Protein AF-A0A3B8W8I1-F1 (afdb_monomer)

Foldseek 3Di:
DDPPPPDDAKDWPAKDWDDAEEQPFPPDFWIKIKTFIPPQAWFKKQWKKWKQQPVVRDIFDIDDSDIFTAHSRRITIGGDGCVSVVRDFDQQAIWIWIAWMAGPVNRHTDDDGDTHDGIGYHYDPDDDCDADPDPDNDPDDHRDHDDD

pLDDT: mean 83.05, std 17.48, range [35.88, 98.0]

Sequence (148 aa):
TVTVTATPPPTVDAFTATAAVCDDGGGTNPPDAVLDLAPNSVQPYSVSYRLLRISTGVTGAIIGPATFNSDASGVITIAPTYAQMGNAPDTQGYQVIITSIVNTATGCSGSVPIDGPILIVNPRPAVPTGAVGAIACSSALSGATVSV

Structure (mmCIF, N/CA/C/O backbone):
data_AF-A0A3B8W8I1-F1
#
_entry.id   AF-A0A3B8W8I1-F1
#
loop_
_atom_site.group_PDB
_atom_site.id
_atom_site.type_symbol
_atom_site.label_atom_id
_atom_site.label_alt_id
_atom_site.label_comp_id
_atom_site.label_asym_id
_atom_site.label_entity_id
_atom_site.label_seq_id
_atom_site.pdbx_PDB_ins_code
_atom_site.Cartn_x
_atom_site.Cartn_y
_atom_site.Cartn_z
_atom_site.occupancy
_atom_site.B_iso_or_equiv
_atom_site.auth_seq_id
_atom_site.auth_comp_id
_atom_site.auth_asym_id
_atom_site.auth_atom_id
_atom_site.pdbx_PDB_model_num
ATOM 1 N N . THR A 1 1 ? -23.751 3.172 37.820 1.00 46.59 1 THR A N 1
ATOM 2 C CA . THR A 1 1 ? -22.540 2.601 37.194 1.00 46.59 1 THR A CA 1
ATOM 3 C C . THR A 1 1 ? -22.627 2.853 35.706 1.00 46.59 1 THR A C 1
ATOM 5 O O . THR A 1 1 ? -23.593 2.422 35.096 1.00 46.59 1 THR A O 1
ATOM 8 N N . VAL A 1 2 ? -21.702 3.630 35.136 1.00 42.91 2 VAL A N 1
ATOM 9 C CA . VAL A 1 2 ? -21.601 3.799 33.678 1.00 42.91 2 VAL A CA 1
ATOM 10 C C . VAL A 1 2 ? -20.742 2.650 33.172 1.00 42.91 2 VAL A C 1
ATOM 12 O O . VAL A 1 2 ? -19.565 2.567 33.515 1.00 42.91 2 VAL A O 1
ATOM 15 N N . THR A 1 3 ? -21.339 1.730 32.423 1.00 44.75 3 THR A N 1
ATOM 16 C CA . THR A 1 3 ? -20.604 0.633 31.795 1.00 44.75 3 THR A CA 1
ATOM 17 C C . THR A 1 3 ? -19.855 1.202 30.594 1.00 44.75 3 THR A C 1
ATOM 19 O O . THR A 1 3 ? -20.416 1.340 29.510 1.00 44.75 3 THR A O 1
ATOM 22 N N . VAL A 1 4 ? -18.595 1.594 30.793 1.00 51.47 4 VAL A N 1
ATOM 23 C CA . VAL A 1 4 ? -17.692 1.926 29.686 1.00 51.47 4 VAL A CA 1
ATOM 24 C C . VAL A 1 4 ? -17.285 0.604 29.053 1.00 51.47 4 VAL A C 1
ATOM 26 O O . VAL A 1 4 ? -16.397 -0.090 29.541 1.00 51.47 4 VAL A O 1
ATOM 29 N N . THR A 1 5 ? -17.993 0.216 27.999 1.00 53.09 5 THR A N 1
ATOM 30 C CA . THR A 1 5 ? -17.589 -0.935 27.194 1.00 53.09 5 THR A CA 1
ATOM 31 C C . THR A 1 5 ? -16.477 -0.444 26.280 1.00 53.09 5 THR A C 1
ATOM 33 O O . THR A 1 5 ? -16.740 0.296 25.333 1.00 53.09 5 THR A O 1
ATOM 36 N N . ALA A 1 6 ? -15.225 -0.769 26.606 1.00 53.88 6 ALA A N 1
ATOM 37 C CA . ALA A 1 6 ? -14.103 -0.461 25.731 1.00 53.88 6 ALA A CA 1
ATOM 38 C C . ALA A 1 6 ? -14.336 -1.177 24.395 1.00 53.88 6 ALA A C 1
ATOM 40 O O . ALA A 1 6 ? -14.449 -2.403 24.366 1.00 53.88 6 ALA A O 1
ATOM 41 N N . THR A 1 7 ? -14.458 -0.418 23.305 1.00 60.28 7 THR A N 1
ATOM 42 C CA . THR A 1 7 ? -14.482 -1.030 21.974 1.00 60.28 7 THR A CA 1
ATOM 43 C C . THR A 1 7 ? -13.062 -1.518 21.690 1.00 60.28 7 THR A C 1
ATOM 45 O O . THR A 1 7 ? -12.135 -0.711 21.806 1.00 60.28 7 THR A O 1
ATOM 48 N N . PRO A 1 8 ? -12.853 -2.815 21.404 1.00 61.16 8 PRO A N 1
ATOM 49 C CA . PRO A 1 8 ? -11.521 -3.312 21.106 1.00 61.16 8 PRO A CA 1
ATOM 50 C C . PRO A 1 8 ? -10.935 -2.572 19.891 1.00 61.16 8 PRO A C 1
ATOM 52 O O . PRO A 1 8 ? -11.688 -2.168 18.999 1.00 61.16 8 PRO A O 1
ATOM 55 N N . PRO A 1 9 ? -9.609 -2.350 19.863 1.00 66.19 9 PRO A N 1
ATOM 56 C CA . PRO A 1 9 ? -8.954 -1.752 18.709 1.00 66.19 9 PRO A CA 1
ATOM 57 C C . PRO A 1 9 ? -9.160 -2.637 17.470 1.00 66.19 9 PRO A C 1
ATOM 59 O O . PRO A 1 9 ? -9.322 -3.851 17.621 1.00 66.19 9 PRO A O 1
ATOM 62 N N . PRO A 1 10 ? -9.142 -2.058 16.256 1.00 72.38 10 PRO A N 1
ATOM 63 C CA . PRO A 1 10 ? -9.241 -2.849 15.037 1.00 72.38 10 PRO A CA 1
ATOM 64 C C . PRO A 1 10 ? -8.088 -3.858 14.973 1.00 72.38 10 PRO A C 1
ATOM 66 O O . PRO A 1 10 ? -6.933 -3.500 15.230 1.00 72.38 10 PRO A O 1
ATOM 69 N N . THR A 1 11 ? -8.399 -5.106 14.634 1.00 80.75 11 THR A N 1
ATOM 70 C CA . THR A 1 11 ? -7.400 -6.150 14.369 1.00 80.75 11 THR A CA 1
ATOM 71 C C . THR A 1 11 ? -7.322 -6.416 12.877 1.00 80.75 11 THR A C 1
ATOM 73 O O . THR A 1 11 ? -8.322 -6.301 12.177 1.00 80.75 11 THR A O 1
ATOM 76 N N . VAL A 1 12 ? -6.125 -6.735 12.387 1.00 87.50 12 VAL A N 1
ATOM 77 C CA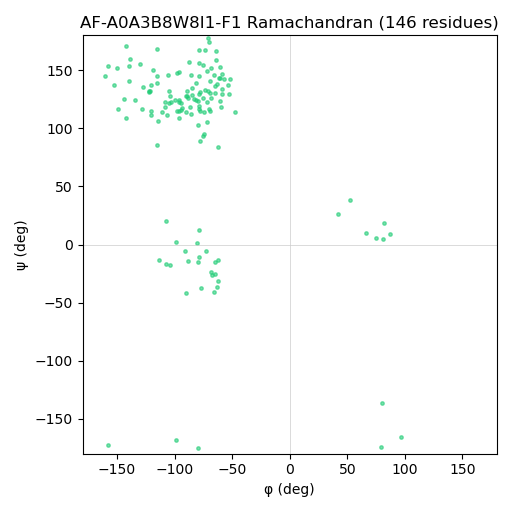 . VAL A 1 12 ? -5.906 -7.066 10.976 1.00 87.50 12 VAL A CA 1
ATOM 78 C C . VAL A 1 12 ? -6.165 -8.549 10.779 1.00 87.50 12 VAL A C 1
ATOM 80 O O . VAL A 1 12 ? -5.441 -9.369 11.345 1.00 87.50 12 VAL A O 1
ATOM 83 N N . ASP A 1 13 ? -7.153 -8.872 9.956 1.00 88.31 13 ASP A N 1
ATOM 84 C CA . ASP A 1 13 ? -7.481 -10.254 9.610 1.00 88.31 13 ASP A CA 1
ATOM 85 C C . ASP A 1 13 ? -6.693 -10.694 8.369 1.00 88.31 13 ASP A C 1
ATOM 87 O O . ASP A 1 13 ? -6.125 -11.789 8.333 1.00 88.31 13 ASP A O 1
ATOM 91 N N . ALA A 1 14 ? -6.579 -9.812 7.371 1.00 90.62 14 ALA A N 1
ATOM 92 C CA . ALA A 1 14 ? -5.773 -10.030 6.175 1.00 90.62 14 ALA A CA 1
ATOM 93 C C . ALA A 1 14 ? -5.225 -8.713 5.610 1.00 90.62 14 ALA A C 1
ATOM 95 O O . ALA A 1 14 ? -5.830 -7.654 5.742 1.00 90.62 14 ALA A O 1
ATOM 96 N N . PHE A 1 15 ? -4.080 -8.779 4.926 1.00 94.06 15 PHE A N 1
ATOM 97 C CA . PHE A 1 15 ? -3.540 -7.644 4.179 1.00 94.06 15 PHE A CA 1
ATOM 98 C C . PHE A 1 15 ? -2.903 -8.142 2.879 1.00 94.06 15 PHE A C 1
ATOM 100 O O . PHE A 1 15 ? -1.878 -8.822 2.896 1.00 94.06 15 PHE A O 1
ATOM 107 N N . THR A 1 16 ? -3.543 -7.862 1.745 1.00 96.25 16 THR A N 1
ATOM 108 C CA . THR A 1 16 ? -3.216 -8.472 0.444 1.00 96.25 16 THR A CA 1
ATOM 109 C C . THR A 1 16 ? -3.045 -7.425 -0.651 1.00 96.25 16 THR A C 1
ATOM 111 O O . THR A 1 16 ? -3.564 -6.320 -0.540 1.00 96.25 16 THR A O 1
ATOM 114 N N . ALA A 1 17 ? -2.284 -7.742 -1.700 1.00 93.69 17 ALA A N 1
ATOM 115 C CA . ALA A 1 17 ? -2.150 -6.880 -2.873 1.00 93.69 17 ALA A CA 1
ATOM 116 C C . ALA A 1 17 ? -3.112 -7.320 -3.976 1.00 93.69 17 ALA A C 1
ATOM 118 O O . ALA A 1 17 ? -3.369 -8.512 -4.160 1.00 93.69 17 ALA A O 1
ATOM 119 N N . THR A 1 18 ? -3.573 -6.354 -4.761 1.00 94.75 18 THR A N 1
ATOM 120 C CA . THR A 1 18 ? -4.144 -6.626 -6.084 1.00 94.75 18 THR A CA 1
ATOM 121 C C . THR A 1 18 ? -3.054 -7.073 -7.071 1.00 94.75 18 THR A C 1
ATOM 123 O O . THR A 1 18 ? -1.864 -7.122 -6.748 1.00 94.75 18 THR A O 1
ATOM 126 N N . ALA A 1 19 ? -3.460 -7.469 -8.279 1.00 89.81 19 ALA A N 1
ATOM 127 C CA . ALA A 1 19 ? -2.544 -8.012 -9.276 1.00 89.81 19 ALA A CA 1
ATOM 128 C C . ALA A 1 19 ? -1.452 -7.006 -9.679 1.00 89.81 19 ALA A C 1
ATOM 130 O O . ALA A 1 19 ? -1.706 -5.811 -9.818 1.00 89.81 19 ALA A O 1
ATOM 131 N N . ALA A 1 20 ? -0.243 -7.517 -9.920 1.00 90.06 20 ALA A N 1
ATOM 132 C CA . ALA A 1 20 ? 0.855 -6.720 -10.453 1.00 90.06 20 ALA A CA 1
ATOM 133 C C . ALA A 1 20 ? 0.473 -6.078 -11.795 1.00 90.06 20 ALA A C 1
ATOM 135 O O . ALA A 1 20 ? -0.173 -6.710 -12.635 1.00 90.06 20 ALA A O 1
ATOM 136 N N . VAL A 1 21 ? 0.928 -4.847 -12.012 1.00 90.50 21 VAL A N 1
ATOM 137 C CA . VAL A 1 21 ? 0.641 -4.071 -13.227 1.00 90.50 21 VAL A CA 1
ATOM 138 C C . VAL A 1 21 ? 1.914 -3.800 -14.019 1.00 90.50 21 VAL A C 1
ATOM 140 O O . VAL A 1 21 ? 3.029 -4.027 -13.544 1.00 90.50 21 VAL A O 1
ATOM 143 N N . CYS A 1 22 ? 1.740 -3.319 -15.243 1.00 88.75 22 CYS A N 1
ATOM 144 C CA . CYS A 1 22 ? 2.821 -2.867 -16.103 1.00 88.75 22 CYS A CA 1
ATOM 145 C C . CYS A 1 22 ? 2.966 -1.349 -16.025 1.00 88.75 22 CYS A C 1
ATOM 147 O O . CYS A 1 22 ? 1.978 -0.638 -15.865 1.00 88.75 22 CYS A O 1
ATOM 149 N N . ASP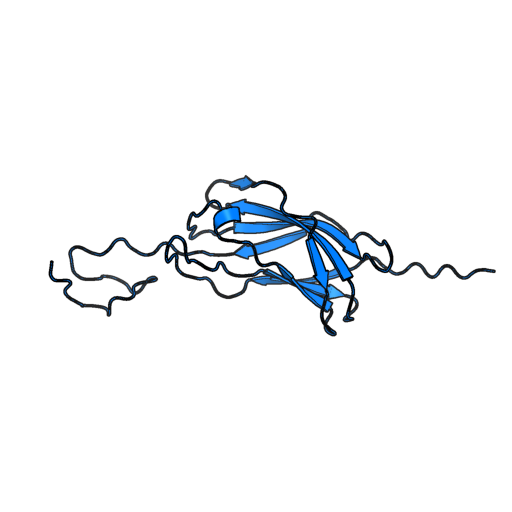 A 1 23 ? 4.193 -0.860 -16.170 1.00 88.88 23 ASP A N 1
ATOM 150 C CA . ASP A 1 23 ? 4.454 0.567 -16.294 1.00 88.88 23 ASP A CA 1
ATOM 151 C C . ASP A 1 23 ? 4.126 1.073 -17.707 1.00 88.88 23 ASP A C 1
ATOM 153 O O . ASP A 1 23 ? 4.789 0.709 -18.682 1.00 88.88 23 ASP A O 1
ATOM 157 N N . ASP A 1 24 ? 3.121 1.938 -17.799 1.00 83.81 24 ASP A N 1
ATOM 158 C CA . ASP A 1 24 ? 2.720 2.689 -18.989 1.00 83.81 24 ASP A CA 1
ATOM 159 C C . ASP A 1 24 ? 3.097 4.189 -18.870 1.00 83.81 24 ASP A C 1
ATOM 161 O O . ASP A 1 24 ? 2.559 5.052 -19.569 1.00 83.81 24 ASP A O 1
ATOM 165 N N . GLY A 1 25 ? 4.046 4.528 -17.990 1.00 80.88 25 GLY A N 1
ATOM 166 C CA . GLY A 1 25 ? 4.549 5.882 -17.777 1.00 80.88 25 GLY A CA 1
ATOM 167 C C . GLY A 1 25 ? 3.629 6.734 -16.900 1.00 80.88 25 GLY A C 1
ATOM 168 O O . GLY A 1 25 ? 3.127 6.294 -15.871 1.00 80.88 25 GLY A O 1
ATOM 169 N N . GLY A 1 26 ? 3.399 7.994 -17.284 1.00 76.44 26 GLY A N 1
ATOM 170 C CA . GLY A 1 26 ? 2.620 8.941 -16.469 1.00 76.44 26 GLY A CA 1
ATOM 171 C C . GLY A 1 26 ? 1.153 8.549 -16.232 1.00 76.44 26 GLY A C 1
ATOM 172 O O . GLY A 1 26 ? 0.506 9.146 -15.376 1.00 76.44 26 GLY A O 1
ATOM 173 N N . GLY A 1 27 ? 0.631 7.569 -16.979 1.00 83.00 27 GLY A N 1
ATOM 174 C CA . GLY A 1 27 ? -0.723 7.028 -16.826 1.00 83.00 27 GLY A CA 1
ATOM 175 C C . GLY A 1 27 ? -0.811 5.727 -16.021 1.00 83.00 27 GLY A C 1
ATOM 176 O O . GLY A 1 27 ? -1.908 5.187 -15.900 1.00 83.00 27 GLY A O 1
ATOM 177 N N . THR A 1 28 ? 0.303 5.206 -15.495 1.00 87.44 28 THR A N 1
ATOM 178 C CA . THR A 1 28 ? 0.320 3.955 -14.724 1.00 87.44 28 THR A CA 1
ATOM 179 C C . THR A 1 28 ? -0.566 4.073 -13.486 1.00 87.44 28 THR A C 1
ATOM 181 O O . THR A 1 28 ? -0.345 4.941 -12.640 1.00 87.44 28 THR A O 1
ATOM 184 N N . ASN A 1 29 ? -1.544 3.171 -13.362 1.00 92.56 29 ASN A N 1
ATOM 185 C CA . ASN A 1 29 ? -2.300 2.972 -12.129 1.00 92.56 29 ASN A CA 1
ATOM 186 C C . ASN A 1 29 ? -1.681 1.800 -11.350 1.00 92.56 29 ASN A C 1
ATOM 188 O O . ASN A 1 29 ? -1.785 0.668 -11.830 1.00 92.56 29 ASN A O 1
ATOM 192 N N . PRO A 1 30 ? -0.998 2.036 -10.213 1.00 93.12 30 PRO A N 1
ATOM 193 C CA . PRO A 1 30 ? -0.364 0.963 -9.454 1.00 93.12 30 PRO A CA 1
ATOM 194 C C . PRO A 1 30 ? -1.372 -0.041 -8.879 1.00 93.12 30 PRO A C 1
ATOM 196 O O . PRO A 1 30 ? -2.566 0.249 -8.825 1.00 93.12 30 PRO A O 1
ATOM 199 N N . PRO A 1 31 ? -0.902 -1.209 -8.405 1.00 95.12 31 PRO A N 1
ATOM 200 C CA . PRO A 1 31 ? -1.736 -2.119 -7.640 1.00 95.12 31 PRO A CA 1
ATOM 201 C C . PRO A 1 31 ? -2.136 -1.481 -6.308 1.00 95.12 31 PRO A C 1
ATOM 203 O O . PRO A 1 31 ? -1.333 -0.806 -5.664 1.00 95.12 31 PRO A O 1
ATOM 206 N N . ASP A 1 32 ? -3.342 -1.788 -5.858 1.00 96.81 32 ASP A N 1
ATOM 207 C CA . ASP A 1 32 ? -3.847 -1.421 -4.541 1.00 96.81 32 ASP A CA 1
ATOM 208 C C . ASP A 1 32 ? -3.491 -2.469 -3.481 1.00 96.81 32 ASP A C 1
ATOM 210 O O . ASP A 1 32 ? -3.298 -3.654 -3.785 1.00 96.81 32 ASP A O 1
ATOM 214 N N . ALA A 1 33 ? -3.471 -2.036 -2.223 1.00 96.31 33 ALA A N 1
ATOM 215 C CA . ALA A 1 33 ? -3.401 -2.893 -1.051 1.00 96.31 33 ALA A CA 1
ATOM 216 C C . ALA A 1 33 ? -4.778 -2.971 -0.375 1.00 96.31 33 ALA A C 1
ATOM 218 O O . ALA A 1 33 ? -5.393 -1.955 -0.056 1.00 96.31 33 ALA A O 1
ATOM 219 N N . VAL A 1 34 ? -5.252 -4.186 -0.135 1.00 96.44 34 VAL A N 1
ATOM 220 C CA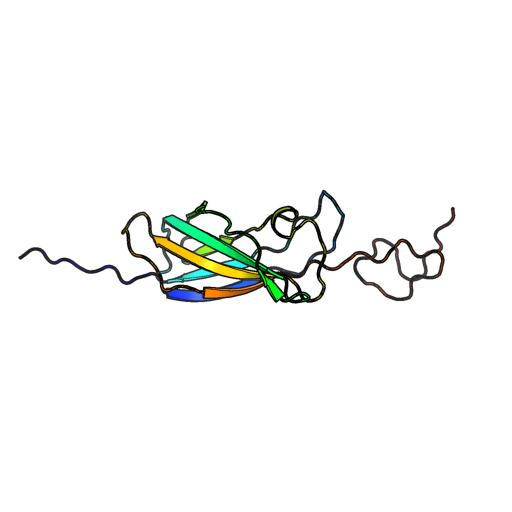 . VAL A 1 34 ? -6.552 -4.496 0.458 1.00 96.44 34 VAL A CA 1
ATOM 221 C C . VAL A 1 34 ? -6.326 -4.969 1.887 1.00 96.44 34 VAL A C 1
ATOM 223 O O . VAL A 1 34 ? -5.745 -6.035 2.105 1.00 96.44 34 VAL A O 1
ATOM 226 N N . LEU A 1 35 ? -6.751 -4.156 2.849 1.00 94.44 35 LEU A N 1
ATOM 227 C CA . LEU A 1 35 ? -6.638 -4.431 4.277 1.00 94.44 35 LEU A CA 1
ATOM 228 C C . LEU A 1 35 ? -8.010 -4.829 4.818 1.00 94.44 35 LEU A C 1
ATOM 230 O O . LEU A 1 35 ? -8.956 -4.053 4.727 1.00 94.44 35 LEU A O 1
ATOM 234 N N . ASP A 1 36 ? -8.088 -6.018 5.395 1.00 92.94 36 ASP A N 1
ATOM 235 C CA . ASP A 1 36 ? -9.270 -6.555 6.054 1.00 92.94 36 ASP A CA 1
ATOM 236 C C . ASP A 1 36 ? -9.138 -6.378 7.571 1.00 92.94 36 ASP A C 1
ATOM 238 O O . ASP A 1 36 ? -8.127 -6.771 8.171 1.00 92.94 36 ASP A O 1
ATOM 242 N N . LEU A 1 37 ? -10.131 -5.727 8.174 1.00 88.69 37 LEU A N 1
ATOM 243 C CA . LEU A 1 37 ? -10.145 -5.347 9.579 1.00 88.69 37 LEU A CA 1
ATOM 244 C C . LEU A 1 37 ? -11.358 -5.937 10.289 1.00 88.69 37 LEU A C 1
ATOM 246 O O . LEU A 1 37 ? -12.499 -5.695 9.900 1.00 88.69 37 LEU A O 1
ATOM 250 N N . ALA A 1 38 ? -11.126 -6.558 11.439 1.00 83.25 38 ALA A N 1
ATOM 251 C CA . ALA A 1 38 ? -12.201 -6.860 12.368 1.00 83.25 38 ALA A CA 1
ATOM 252 C C . ALA A 1 38 ? -12.491 -5.658 13.298 1.00 83.25 38 ALA A C 1
ATOM 254 O O . ALA A 1 38 ? -11.570 -4.936 13.707 1.00 83.25 38 ALA A O 1
ATOM 255 N N . PRO A 1 39 ? -13.763 -5.446 13.696 1.00 78.62 39 PRO A N 1
ATOM 256 C CA . PRO A 1 39 ? -14.938 -6.237 13.318 1.00 78.62 39 PRO A CA 1
ATOM 257 C C . PRO A 1 39 ? -15.463 -5.904 11.910 1.00 78.62 39 PRO A C 1
ATOM 259 O O . PRO A 1 39 ? -15.514 -4.730 11.543 1.00 78.62 39 PRO A O 1
ATOM 262 N N . ASN A 1 40 ? -15.967 -6.925 11.203 1.00 84.19 40 ASN A N 1
ATOM 263 C CA . ASN A 1 40 ? -16.580 -6.841 9.869 1.00 84.19 40 ASN A CA 1
ATOM 264 C C . ASN A 1 40 ? -17.832 -5.953 9.896 1.00 84.19 40 ASN A C 1
ATOM 266 O O . ASN A 1 40 ? -18.959 -6.405 10.110 1.00 84.19 40 ASN A O 1
ATOM 270 N N . SER A 1 41 ? -17.609 -4.651 9.787 1.00 85.31 41 SER A N 1
ATOM 271 C CA . SER A 1 41 ? -18.620 -3.612 9.881 1.00 85.31 41 SER A CA 1
ATOM 272 C C . SER A 1 41 ? -18.115 -2.353 9.192 1.00 85.31 41 SER A C 1
ATOM 274 O O . SER A 1 41 ? -16.910 -2.102 9.129 1.00 85.31 41 SER A O 1
ATOM 276 N N . VAL A 1 42 ? -19.052 -1.535 8.716 1.00 90.38 42 VAL A N 1
ATOM 277 C CA . VAL A 1 42 ? -18.730 -0.233 8.129 1.00 90.38 42 VAL A CA 1
ATOM 278 C C . VAL A 1 42 ? -18.251 0.699 9.236 1.00 90.38 42 VAL A C 1
ATOM 280 O O . VAL A 1 42 ? -19.008 1.030 10.150 1.00 90.38 42 VAL A O 1
ATOM 283 N N . GLN A 1 43 ? -16.997 1.122 9.148 1.00 90.06 43 GLN A N 1
ATOM 284 C CA . GLN A 1 43 ? -16.327 1.973 10.120 1.00 90.06 43 GLN A CA 1
ATOM 285 C C . GLN A 1 43 ? -15.455 3.004 9.395 1.00 90.06 43 GLN A C 1
ATOM 287 O O . GLN A 1 43 ? -14.802 2.677 8.401 1.00 90.06 43 GLN A O 1
ATOM 292 N N . PRO A 1 44 ? -15.407 4.254 9.879 1.00 92.94 44 PRO A N 1
ATOM 293 C CA . PRO A 1 44 ? -14.492 5.246 9.345 1.00 92.94 44 PRO A CA 1
ATOM 294 C C . PRO A 1 44 ? -13.117 5.123 10.019 1.00 92.94 44 PRO A C 1
ATOM 296 O O . PRO A 1 44 ? -12.997 5.146 11.246 1.00 92.94 44 PRO A O 1
ATOM 299 N N . TYR A 1 45 ? -12.061 5.040 9.215 1.00 92.94 45 TYR A N 1
ATOM 300 C CA . TYR A 1 45 ? -10.672 4.977 9.655 1.00 92.94 45 TYR A CA 1
ATOM 301 C C . TYR A 1 45 ? -9.858 6.142 9.098 1.00 92.94 45 TYR A C 1
ATOM 303 O O . TYR A 1 45 ? -9.945 6.486 7.923 1.00 92.94 45 TYR A O 1
ATOM 311 N N . SER A 1 46 ? -9.016 6.725 9.943 1.00 95.25 46 SER A N 1
ATOM 312 C CA . SER A 1 46 ? -7.943 7.629 9.540 1.00 95.25 46 SER A CA 1
ATOM 313 C C . SER A 1 46 ? -6.647 6.832 9.483 1.00 95.25 46 SER A C 1
ATOM 315 O O . SER A 1 46 ? -6.206 6.313 10.511 1.00 95.25 46 SER A O 1
ATOM 317 N N . VAL A 1 47 ? -6.067 6.694 8.290 1.00 95.44 47 VAL A N 1
ATOM 318 C CA . VAL A 1 47 ? -4.886 5.854 8.051 1.00 95.44 47 VAL A CA 1
ATOM 319 C C . VAL A 1 47 ? -3.748 6.697 7.491 1.00 95.44 47 VAL A C 1
ATOM 321 O O . VAL A 1 47 ? -3.930 7.443 6.526 1.00 95.44 47 VAL A O 1
ATOM 324 N N . SER A 1 48 ? -2.563 6.530 8.073 1.00 97.31 48 SER A N 1
ATOM 325 C CA . SER A 1 48 ? -1.298 6.991 7.504 1.00 97.31 48 SER A CA 1
ATOM 326 C C . SER A 1 48 ? -0.417 5.791 7.191 1.00 97.31 48 SER A C 1
ATOM 328 O O . SER A 1 48 ? -0.330 4.849 7.981 1.00 97.31 48 SER A O 1
ATOM 330 N N . TYR A 1 49 ? 0.265 5.829 6.054 1.00 97.31 49 TYR A N 1
ATOM 331 C CA . TYR A 1 49 ? 1.154 4.757 5.619 1.00 97.31 49 TYR A CA 1
ATOM 332 C C . TYR A 1 49 ? 2.396 5.322 4.934 1.00 97.31 49 TYR A C 1
ATOM 334 O O . TYR A 1 49 ? 2.496 6.516 4.674 1.00 97.31 49 TYR A O 1
ATOM 342 N N . ARG A 1 50 ? 3.373 4.470 4.657 1.00 97.44 50 ARG A N 1
ATOM 343 C CA . ARG A 1 50 ? 4.561 4.789 3.859 1.00 97.44 50 ARG A CA 1
ATOM 344 C C . ARG A 1 50 ? 4.871 3.622 2.935 1.00 97.44 50 ARG A C 1
ATOM 346 O O . ARG A 1 50 ? 4.441 2.500 3.195 1.00 97.44 50 ARG A O 1
ATOM 353 N N . LEU A 1 51 ? 5.627 3.892 1.879 1.00 97.94 51 LEU A N 1
ATOM 354 C CA . LEU A 1 51 ? 6.046 2.878 0.916 1.00 97.94 51 LEU A CA 1
ATOM 355 C C . LEU A 1 51 ? 7.536 2.595 1.088 1.00 97.94 51 LEU A C 1
ATOM 357 O O . LEU A 1 51 ? 8.351 3.511 0.994 1.00 97.94 51 LEU A O 1
ATOM 361 N N . LEU A 1 52 ? 7.894 1.341 1.342 1.00 97.62 52 LEU A N 1
ATOM 362 C CA . LEU A 1 52 ? 9.278 0.877 1.306 1.00 97.62 52 LEU A CA 1
ATOM 363 C C . LEU A 1 52 ? 9.553 0.293 -0.076 1.00 97.62 52 LEU A C 1
ATOM 365 O O . LEU A 1 52 ? 8.959 -0.716 -0.451 1.00 97.62 52 LEU A O 1
ATOM 369 N N . ARG A 1 53 ? 10.465 0.905 -0.831 1.00 97.31 53 ARG A N 1
ATOM 370 C CA . ARG A 1 53 ? 10.929 0.326 -2.091 1.00 97.31 53 ARG A CA 1
ATOM 371 C C . ARG A 1 53 ? 11.869 -0.836 -1.786 1.00 97.31 53 ARG A C 1
ATOM 373 O O . ARG A 1 53 ? 12.950 -0.614 -1.237 1.00 97.31 53 ARG A O 1
ATOM 380 N N . ILE A 1 54 ? 11.473 -2.060 -2.134 1.00 96.81 54 ILE A N 1
ATOM 381 C CA . ILE A 1 54 ? 12.202 -3.268 -1.727 1.00 96.81 54 ILE A CA 1
ATOM 382 C C . ILE A 1 54 ? 13.593 -3.316 -2.360 1.00 96.81 54 ILE A C 1
ATOM 384 O O . ILE A 1 54 ? 14.565 -3.605 -1.663 1.00 96.81 54 ILE A O 1
ATOM 388 N N . SER A 1 55 ? 13.724 -2.934 -3.634 1.00 95.31 55 SER A N 1
ATOM 389 C CA . SER A 1 55 ? 15.001 -3.039 -4.347 1.00 95.31 55 SER A CA 1
ATOM 390 C C . SER A 1 55 ? 16.106 -2.141 -3.786 1.00 95.31 55 SER A C 1
ATOM 392 O O . SER A 1 55 ? 17.287 -2.421 -3.987 1.00 95.31 55 SER A O 1
ATOM 394 N N . THR A 1 56 ? 15.747 -1.037 -3.124 1.00 94.88 56 THR A N 1
ATOM 395 C CA . THR A 1 56 ? 16.705 -0.058 -2.583 1.00 94.88 56 THR A CA 1
ATOM 396 C C . THR A 1 56 ? 16.713 0.005 -1.059 1.00 94.88 56 THR A C 1
ATOM 398 O O . THR A 1 56 ? 17.603 0.632 -0.489 1.00 94.88 56 THR A O 1
ATOM 401 N N . GLY A 1 57 ? 15.717 -0.581 -0.389 1.00 94.19 57 GLY A N 1
ATOM 402 C CA . GLY A 1 57 ? 15.503 -0.429 1.051 1.00 94.19 57 GLY A CA 1
ATOM 403 C C . GLY A 1 57 ? 15.118 0.995 1.475 1.00 94.19 57 GLY A C 1
ATOM 404 O O . GLY A 1 57 ? 15.108 1.305 2.667 1.00 94.19 57 GLY A O 1
ATOM 405 N N . VAL A 1 58 ? 14.814 1.887 0.526 1.00 94.62 58 VAL A N 1
ATOM 406 C CA . VAL A 1 58 ? 14.483 3.286 0.822 1.00 94.62 58 VAL A CA 1
ATOM 407 C C . VAL A 1 58 ? 13.015 3.393 1.202 1.00 94.62 58 VAL A C 1
ATOM 409 O O . VAL A 1 58 ? 12.124 3.000 0.448 1.00 94.62 58 VAL A O 1
ATOM 412 N N . THR A 1 59 ? 12.764 3.971 2.372 1.00 94.56 59 THR A N 1
ATOM 413 C CA . THR A 1 59 ? 11.413 4.286 2.834 1.00 94.56 59 THR A CA 1
ATOM 414 C C . THR A 1 59 ? 11.007 5.676 2.353 1.00 94.56 59 THR A C 1
ATOM 416 O O . THR A 1 59 ? 11.716 6.651 2.600 1.00 94.56 59 THR A O 1
ATOM 419 N N . GLY A 1 60 ? 9.865 5.768 1.675 1.00 93.69 60 GLY A N 1
ATOM 420 C CA . GLY A 1 60 ? 9.275 7.024 1.227 1.00 93.69 60 GLY A CA 1
ATOM 421 C C . GLY A 1 60 ? 8.696 7.871 2.366 1.00 93.69 60 GLY A C 1
ATOM 422 O O . GLY A 1 60 ? 8.688 7.482 3.537 1.00 93.69 60 GLY A O 1
ATOM 423 N N . ALA A 1 61 ? 8.187 9.049 2.004 1.00 95.44 61 ALA A N 1
ATOM 424 C CA . ALA A 1 61 ? 7.484 9.926 2.935 1.00 95.44 61 ALA A CA 1
ATOM 425 C C . ALA A 1 61 ? 6.192 9.277 3.463 1.00 95.44 61 ALA A C 1
ATOM 427 O O . ALA A 1 61 ? 5.627 8.373 2.844 1.00 95.44 61 ALA A O 1
ATOM 428 N N . ILE A 1 62 ? 5.712 9.768 4.607 1.00 96.50 62 ILE A N 1
ATOM 429 C CA . ILE A 1 62 ? 4.399 9.385 5.129 1.00 96.50 62 ILE A CA 1
ATOM 430 C C . ILE A 1 62 ? 3.317 9.974 4.217 1.00 96.50 62 ILE A C 1
ATOM 432 O O . ILE A 1 62 ? 3.333 11.162 3.901 1.00 96.50 62 ILE A O 1
ATOM 436 N N . ILE A 1 63 ? 2.377 9.125 3.820 1.00 96.75 63 ILE A N 1
ATOM 437 C CA . ILE A 1 63 ? 1.190 9.433 3.035 1.00 96.75 63 ILE A CA 1
ATOM 438 C C . ILE A 1 63 ? -0.013 9.418 3.978 1.00 96.75 63 ILE A C 1
ATOM 440 O O . ILE A 1 63 ? -0.195 8.479 4.756 1.00 96.75 63 ILE A O 1
ATOM 444 N N . GLY A 1 64 ? -0.839 10.460 3.895 1.00 94.06 64 GLY A N 1
ATOM 445 C CA . GLY A 1 64 ? -1.978 10.668 4.785 1.00 94.06 64 GLY A CA 1
ATOM 446 C C . GLY A 1 64 ? -1.666 11.612 5.960 1.00 94.06 64 GLY A C 1
ATOM 447 O O . GLY A 1 64 ? -0.659 12.322 5.927 1.00 94.06 64 GLY A O 1
ATOM 448 N N . PRO A 1 65 ? -2.525 11.649 6.994 1.00 91.75 65 PRO A N 1
ATOM 449 C CA . PRO A 1 65 ? -3.682 10.775 7.186 1.00 91.75 65 PRO A CA 1
ATOM 450 C C . PRO A 1 65 ? -4.751 10.972 6.107 1.00 91.75 65 PRO A C 1
ATOM 452 O O . PRO A 1 65 ? -5.079 12.099 5.742 1.00 91.75 65 PRO A O 1
ATOM 455 N N . ALA A 1 66 ? -5.291 9.870 5.598 1.00 93.81 66 ALA A N 1
ATOM 456 C CA . ALA A 1 66 ? -6.435 9.860 4.695 1.00 93.81 66 ALA A CA 1
ATOM 457 C C . ALA A 1 66 ? -7.593 9.090 5.336 1.00 93.81 66 ALA A C 1
ATOM 459 O O . ALA A 1 66 ? -7.382 8.196 6.158 1.00 93.81 66 ALA A O 1
ATOM 460 N N . THR A 1 67 ? -8.821 9.473 4.986 1.00 94.00 67 THR A N 1
ATOM 461 C CA . THR A 1 67 ? -10.027 8.816 5.498 1.00 94.00 67 THR A CA 1
ATOM 462 C C . THR A 1 67 ? -10.414 7.661 4.587 1.00 94.00 67 THR A C 1
ATOM 464 O O . THR A 1 67 ? -10.588 7.855 3.386 1.00 94.00 67 THR A O 1
ATOM 467 N N . PHE A 1 68 ? -10.592 6.486 5.180 1.00 93.12 68 PHE A N 1
ATOM 468 C CA . PHE A 1 68 ? -11.064 5.269 4.536 1.00 93.12 68 PHE A CA 1
ATOM 469 C C . PHE A 1 68 ? -12.315 4.792 5.260 1.00 93.12 68 PHE A C 1
ATOM 471 O O . PHE A 1 68 ? -12.319 4.699 6.483 1.00 93.12 68 PHE A O 1
ATOM 478 N N . ASN A 1 69 ? -13.367 4.472 4.517 1.00 92.12 69 ASN A N 1
ATOM 479 C CA . ASN A 1 69 ? -14.514 3.770 5.081 1.00 92.12 69 ASN A CA 1
ATOM 480 C C . ASN A 1 69 ? -14.333 2.287 4.786 1.00 92.12 69 ASN A C 1
ATOM 482 O O . ASN A 1 69 ? -14.169 1.933 3.617 1.00 92.12 69 ASN A O 1
ATOM 486 N N . SER A 1 70 ? -14.353 1.444 5.818 1.00 92.38 70 SER A N 1
ATOM 487 C CA . SER A 1 70 ? -14.471 0.008 5.594 1.00 92.38 70 SER A CA 1
ATOM 488 C C . SER A 1 70 ? -15.852 -0.334 5.050 1.00 92.38 70 SER A C 1
ATOM 490 O O . SER A 1 70 ? -16.835 0.368 5.310 1.00 92.38 70 SER A O 1
ATOM 492 N N . ASP A 1 71 ? -15.937 -1.416 4.288 1.00 92.06 71 ASP A N 1
ATOM 493 C CA . ASP A 1 71 ? -17.218 -1.987 3.890 1.00 92.06 71 ASP A CA 1
ATOM 494 C C . ASP A 1 71 ? -17.841 -2.840 5.015 1.00 92.06 71 ASP A C 1
ATOM 496 O O . ASP A 1 71 ? -17.344 -2.904 6.141 1.00 92.06 71 ASP A O 1
ATOM 500 N N . ALA A 1 72 ? -18.971 -3.492 4.728 1.00 89.62 72 ALA A N 1
ATOM 501 C CA . ALA A 1 72 ? -19.642 -4.370 5.689 1.00 89.62 72 ALA A CA 1
ATOM 502 C C . ALA A 1 72 ? -18.812 -5.611 6.064 1.00 89.62 72 ALA A C 1
ATOM 504 O O . ALA A 1 72 ? -19.122 -6.266 7.056 1.00 89.62 72 ALA A O 1
ATOM 505 N N . SER A 1 73 ? -17.774 -5.926 5.291 1.00 89.75 73 SER A N 1
ATOM 506 C CA . SER A 1 73 ? -16.810 -6.976 5.586 1.00 89.75 73 SER A CA 1
ATOM 507 C C . SER A 1 73 ? -15.614 -6.466 6.386 1.00 89.75 73 SER A C 1
ATOM 509 O O . SER A 1 73 ? -14.844 -7.297 6.832 1.00 89.75 73 SER A O 1
ATOM 511 N N . GLY A 1 74 ? -15.493 -5.157 6.645 1.00 88.94 74 GLY A N 1
ATOM 512 C CA . GLY A 1 74 ? -14.340 -4.589 7.350 1.00 88.94 74 GLY A CA 1
ATOM 513 C C . GLY A 1 74 ? -13.171 -4.228 6.429 1.00 88.94 74 GLY A C 1
ATOM 514 O O . GLY A 1 74 ? -12.104 -3.847 6.904 1.00 88.94 74 GLY A O 1
ATOM 515 N N . VAL A 1 75 ? -13.368 -4.276 5.110 1.00 93.94 75 VAL A N 1
ATOM 516 C CA . VAL A 1 75 ? -12.292 -4.111 4.131 1.00 93.94 75 VAL A CA 1
ATOM 517 C C . VAL A 1 75 ? -12.092 -2.646 3.757 1.00 93.94 75 VAL A C 1
ATOM 519 O O . VAL A 1 75 ? -13.043 -1.950 3.398 1.00 93.94 75 VAL A O 1
ATOM 522 N N . ILE A 1 76 ? -10.839 -2.186 3.772 1.00 94.75 76 ILE A N 1
ATOM 523 C CA . ILE A 1 76 ? -10.399 -0.910 3.199 1.00 94.75 76 ILE A CA 1
ATOM 524 C C . ILE A 1 76 ? -9.433 -1.147 2.034 1.00 94.75 76 ILE A C 1
ATOM 526 O O . ILE A 1 76 ? -8.609 -2.061 2.053 1.00 94.75 76 ILE A O 1
ATOM 530 N N . THR A 1 77 ? -9.499 -0.284 1.020 1.00 96.19 77 THR A N 1
ATOM 531 C CA . THR A 1 77 ? -8.549 -0.288 -0.102 1.00 96.19 77 THR A CA 1
ATOM 532 C C . THR A 1 77 ? -7.629 0.921 0.001 1.00 96.19 77 THR A C 1
ATOM 534 O O . THR A 1 77 ? -8.082 2.063 -0.046 1.00 96.19 77 THR A O 1
ATOM 537 N N . ILE A 1 78 ? -6.333 0.667 0.142 1.00 96.06 78 ILE A N 1
ATOM 538 C CA . ILE A 1 78 ? -5.271 1.667 0.095 1.00 96.06 78 ILE A CA 1
ATOM 539 C C . ILE A 1 78 ? -4.723 1.661 -1.331 1.00 96.06 78 ILE A C 1
ATOM 541 O O . ILE A 1 78 ? -4.136 0.669 -1.754 1.00 96.06 78 ILE A O 1
ATOM 545 N N . ALA A 1 79 ? -4.901 2.772 -2.043 1.00 95.44 79 ALA A N 1
ATOM 546 C CA . ALA A 1 79 ? -4.519 2.931 -3.446 1.00 95.44 79 ALA A CA 1
ATOM 547 C C . ALA A 1 79 ? -3.406 3.986 -3.593 1.00 95.44 79 ALA A C 1
ATOM 549 O O . ALA A 1 79 ? -3.706 5.176 -3.763 1.00 95.44 79 ALA A O 1
ATOM 550 N N . PRO A 1 80 ? -2.117 3.620 -3.444 1.00 94.81 80 PRO A N 1
ATOM 551 C CA . PRO A 1 80 ? -1.032 4.568 -3.631 1.00 94.81 80 PRO A CA 1
ATOM 552 C C . PRO A 1 80 ? -0.900 4.965 -5.101 1.00 94.81 80 PRO A C 1
ATOM 554 O O . PRO A 1 80 ? -0.984 4.137 -6.003 1.00 94.81 80 PRO A O 1
ATOM 557 N N . THR A 1 81 ? -0.630 6.240 -5.350 1.00 94.88 81 THR A N 1
ATOM 558 C CA . THR A 1 81 ? -0.405 6.738 -6.708 1.00 94.88 81 THR A CA 1
ATOM 559 C C . THR A 1 81 ? 0.999 6.404 -7.191 1.00 94.88 81 THR A C 1
ATOM 561 O O . THR A 1 81 ? 1.943 6.271 -6.407 1.00 94.88 81 THR A O 1
ATOM 564 N N . TYR A 1 82 ? 1.185 6.352 -8.509 1.00 94.06 82 TYR A N 1
ATOM 565 C CA . TYR A 1 82 ? 2.508 6.080 -9.067 1.00 94.06 82 TYR A CA 1
ATOM 566 C C . TYR A 1 82 ? 3.533 7.165 -8.699 1.00 94.06 82 TYR A C 1
ATOM 568 O O . TYR A 1 82 ? 4.699 6.873 -8.437 1.00 94.06 82 TYR A O 1
ATOM 576 N N . ALA A 1 83 ? 3.078 8.410 -8.535 1.00 93.69 83 ALA A N 1
ATOM 577 C CA . ALA A 1 83 ? 3.896 9.509 -8.031 1.00 93.69 83 ALA A CA 1
ATOM 578 C C . ALA A 1 83 ? 4.381 9.282 -6.589 1.00 93.69 83 ALA A C 1
ATOM 580 O O . ALA A 1 83 ? 5.524 9.605 -6.271 1.00 93.69 83 ALA A O 1
ATOM 581 N N . GLN A 1 84 ? 3.555 8.679 -5.729 1.00 94.50 84 GLN A N 1
ATOM 582 C CA . GLN A 1 84 ? 3.956 8.288 -4.371 1.00 94.50 84 GLN A CA 1
ATOM 583 C C . GLN A 1 84 ? 5.004 7.163 -4.375 1.00 94.50 84 GLN A C 1
ATOM 585 O O . GLN A 1 84 ? 5.829 7.102 -3.466 1.00 94.50 84 GLN A O 1
ATOM 590 N N . MET A 1 85 ? 5.031 6.332 -5.422 1.00 93.94 85 MET A N 1
ATOM 591 C CA . MET A 1 85 ? 6.092 5.346 -5.691 1.00 93.94 85 MET A CA 1
ATOM 592 C C . MET A 1 85 ? 7.342 5.959 -6.356 1.00 93.94 85 MET A C 1
ATOM 594 O O . MET A 1 85 ? 8.307 5.250 -6.656 1.00 93.94 85 MET A O 1
ATOM 598 N N . GLY A 1 86 ? 7.349 7.278 -6.581 1.00 92.19 86 GLY A N 1
ATOM 599 C CA . GLY A 1 86 ? 8.441 8.002 -7.230 1.00 92.19 86 GLY A CA 1
ATOM 600 C C . GLY A 1 86 ? 8.425 7.932 -8.758 1.00 92.19 86 GLY A C 1
ATOM 601 O O . GLY A 1 86 ? 9.454 8.203 -9.370 1.00 92.19 86 GLY A O 1
ATOM 602 N N . ASN A 1 87 ? 7.288 7.579 -9.370 1.00 92.25 87 ASN A N 1
ATOM 603 C CA . ASN A 1 87 ? 7.130 7.355 -10.814 1.00 92.25 87 ASN A CA 1
ATOM 604 C C . ASN A 1 87 ? 8.160 6.364 -11.373 1.00 92.25 87 ASN A C 1
ATOM 606 O O . ASN A 1 87 ? 8.724 6.579 -12.447 1.00 92.25 87 ASN A O 1
ATOM 610 N N . ALA A 1 88 ? 8.463 5.319 -10.603 1.00 91.50 88 ALA A N 1
ATOM 611 C CA . ALA A 1 88 ? 9.456 4.327 -10.969 1.00 91.50 88 ALA A CA 1
ATOM 612 C C . ALA A 1 88 ? 8.855 2.921 -10.873 1.00 91.50 88 ALA A C 1
ATOM 614 O O . ALA A 1 88 ? 8.202 2.611 -9.876 1.00 91.50 88 ALA A O 1
ATOM 615 N N . PRO A 1 89 ? 9.092 2.053 -11.867 1.00 92.56 89 PRO A N 1
ATOM 616 C CA . PRO A 1 89 ? 8.726 0.659 -11.745 1.00 92.56 89 PRO A CA 1
ATOM 617 C C . PRO A 1 89 ? 9.711 -0.059 -10.821 1.00 92.56 89 PRO A C 1
ATOM 619 O O . PRO A 1 89 ? 10.881 0.325 -10.683 1.00 92.56 89 PRO A O 1
ATOM 622 N N . ASP A 1 90 ? 9.246 -1.140 -10.209 1.00 93.38 90 ASP A N 1
ATOM 623 C CA . ASP A 1 90 ? 10.068 -2.026 -9.400 1.00 93.38 90 ASP A CA 1
ATOM 624 C C . ASP A 1 90 ? 9.532 -3.460 -9.467 1.00 93.38 90 ASP A C 1
ATOM 626 O O . ASP A 1 90 ? 8.429 -3.755 -9.005 1.00 93.38 90 ASP A O 1
ATOM 630 N N . THR A 1 91 ? 10.345 -4.365 -10.015 1.00 90.06 91 THR A N 1
ATOM 631 C CA . THR A 1 91 ? 10.036 -5.799 -10.093 1.00 90.06 91 THR A CA 1
ATOM 632 C C . THR A 1 91 ? 10.036 -6.481 -8.725 1.00 90.06 91 THR A C 1
ATOM 634 O O . THR A 1 91 ? 9.421 -7.531 -8.578 1.00 90.06 91 THR A O 1
ATOM 637 N N . GLN A 1 92 ? 10.741 -5.920 -7.733 1.00 92.50 92 GLN A N 1
ATOM 638 C CA . GLN A 1 92 ? 10.669 -6.363 -6.335 1.00 92.50 92 GLN A CA 1
ATOM 639 C C . GLN A 1 92 ? 9.551 -5.651 -5.561 1.00 92.50 92 GLN A C 1
ATOM 641 O O . GLN A 1 92 ? 9.173 -6.111 -4.489 1.00 92.50 92 GLN A O 1
ATOM 646 N N . GLY A 1 93 ? 9.007 -4.568 -6.120 1.00 94.12 93 GLY A N 1
ATOM 647 C CA . GLY A 1 93 ? 7.825 -3.866 -5.641 1.00 94.12 93 GLY A CA 1
ATOM 648 C C . GLY A 1 93 ? 8.034 -2.925 -4.452 1.00 94.12 93 GLY A C 1
ATOM 649 O O . GLY A 1 93 ? 9.142 -2.661 -3.980 1.00 94.12 93 GLY A O 1
ATOM 650 N N . TYR A 1 94 ? 6.904 -2.403 -3.982 1.00 97.69 94 TYR A N 1
ATOM 651 C CA . TYR A 1 94 ? 6.788 -1.418 -2.916 1.00 97.69 94 TYR A CA 1
ATOM 652 C C . TYR A 1 94 ? 5.951 -1.996 -1.779 1.00 97.69 94 TYR A C 1
ATOM 654 O O . TYR A 1 94 ? 4.763 -2.259 -1.959 1.00 97.69 94 TYR A O 1
ATOM 662 N N . GLN A 1 95 ? 6.545 -2.192 -0.606 1.00 98.00 95 GLN A N 1
ATOM 663 C CA . GLN A 1 95 ? 5.803 -2.651 0.563 1.00 98.00 95 GLN A CA 1
ATOM 664 C C . GLN A 1 95 ? 5.027 -1.498 1.193 1.00 98.00 95 GLN A C 1
ATOM 666 O O . GLN A 1 95 ? 5.596 -0.443 1.493 1.00 98.00 95 GLN A O 1
ATOM 671 N N . VAL A 1 96 ? 3.736 -1.715 1.431 1.00 97.62 96 VAL A N 1
ATOM 672 C CA . VAL A 1 96 ? 2.900 -0.780 2.189 1.00 97.62 96 VAL A CA 1
ATOM 673 C C . VAL A 1 96 ? 3.127 -1.006 3.676 1.00 97.62 96 VAL A C 1
ATOM 675 O O . VAL A 1 96 ? 2.935 -2.110 4.165 1.00 97.62 96 VAL A O 1
ATOM 678 N N . ILE A 1 97 ? 3.513 0.035 4.410 1.00 97.06 97 ILE A N 1
ATOM 679 C CA . ILE A 1 97 ? 3.687 -0.025 5.865 1.00 97.06 97 ILE A CA 1
ATOM 680 C C . ILE A 1 97 ? 2.744 0.993 6.490 1.00 97.06 97 ILE A C 1
ATOM 682 O O . ILE A 1 97 ? 2.950 2.202 6.342 1.00 97.06 97 ILE A O 1
ATOM 686 N N . ILE A 1 98 ? 1.715 0.525 7.191 1.00 96.56 98 ILE A N 1
ATOM 687 C CA . ILE A 1 98 ? 0.798 1.407 7.919 1.00 96.56 98 ILE A CA 1
ATOM 688 C C . ILE A 1 98 ? 1.503 1.889 9.182 1.00 96.56 98 ILE A C 1
ATOM 690 O O . ILE A 1 98 ? 1.992 1.093 9.982 1.00 96.56 98 ILE A O 1
ATOM 694 N N . THR A 1 99 ? 1.554 3.204 9.360 1.00 96.25 99 THR A N 1
ATOM 695 C CA . THR A 1 99 ? 2.211 3.866 10.494 1.00 96.25 99 THR A CA 1
ATOM 696 C C . THR A 1 99 ? 1.221 4.457 11.487 1.00 96.25 99 THR A C 1
ATOM 698 O O . THR A 1 99 ? 1.601 4.751 12.616 1.00 96.25 99 THR A O 1
ATOM 701 N N . SER A 1 100 ? -0.037 4.631 11.085 1.00 94.75 100 SER A N 1
ATOM 702 C CA . SER A 1 100 ? -1.135 5.045 11.955 1.00 94.75 100 SER A CA 1
ATOM 703 C C . SER A 1 100 ? -2.450 4.508 11.408 1.00 94.75 100 SER A C 1
ATOM 705 O O . SER A 1 100 ? -2.690 4.589 10.205 1.00 94.75 100 SER A O 1
ATOM 707 N N . ILE A 1 101 ? -3.306 4.000 12.288 1.00 93.00 101 ILE A N 1
ATOM 708 C CA . ILE A 1 101 ? -4.693 3.662 11.979 1.00 93.00 101 ILE A CA 1
ATOM 709 C C . ILE A 1 101 ? -5.557 3.978 13.196 1.00 93.00 101 ILE A C 1
ATOM 711 O O . ILE A 1 101 ? -5.280 3.514 14.301 1.00 93.00 101 ILE A O 1
ATOM 715 N N . VAL A 1 102 ? -6.594 4.787 12.999 1.00 92.06 102 VAL A N 1
ATOM 716 C CA . VAL A 1 102 ? -7.512 5.209 14.064 1.00 92.06 102 VAL A CA 1
ATOM 717 C C . VAL A 1 102 ? -8.938 5.088 13.562 1.00 92.06 102 VAL A C 1
ATOM 719 O O . VAL A 1 102 ? -9.272 5.696 12.549 1.00 92.06 102 VAL A O 1
ATOM 722 N N . ASN A 1 103 ? -9.790 4.347 14.271 1.00 90.69 103 ASN A N 1
ATOM 723 C CA . ASN A 1 103 ? -11.229 4.403 14.028 1.00 90.69 103 ASN A CA 1
ATOM 724 C C . ASN A 1 103 ? -11.734 5.774 14.499 1.00 90.69 103 ASN A C 1
ATOM 726 O O . ASN A 1 103 ? -11.659 6.089 15.686 1.00 90.69 103 ASN A O 1
ATOM 730 N N . THR A 1 104 ? -12.218 6.614 13.588 1.00 90.62 104 THR A N 1
ATOM 731 C CA . THR A 1 104 ? -12.604 7.995 13.918 1.00 90.62 104 THR A CA 1
ATOM 732 C C . THR A 1 104 ? -13.973 8.093 14.584 1.00 90.62 104 THR A C 1
ATOM 734 O O . THR A 1 104 ? -14.264 9.116 15.199 1.00 90.62 104 THR A O 1
ATOM 737 N N . ALA A 1 105 ? -14.794 7.039 14.524 1.00 88.25 105 ALA A N 1
ATOM 738 C CA . ALA A 1 105 ? -16.060 6.973 15.247 1.00 88.25 105 ALA A CA 1
ATOM 739 C C . ALA A 1 105 ? -15.854 6.663 16.738 1.00 88.25 105 ALA A C 1
ATOM 741 O O . ALA A 1 105 ? -16.559 7.213 17.582 1.00 88.25 105 ALA A O 1
ATOM 742 N N . THR A 1 106 ? -14.888 5.804 17.076 1.00 86.38 106 THR A N 1
ATOM 743 C CA . THR A 1 106 ? -14.630 5.378 18.465 1.00 86.38 106 THR A C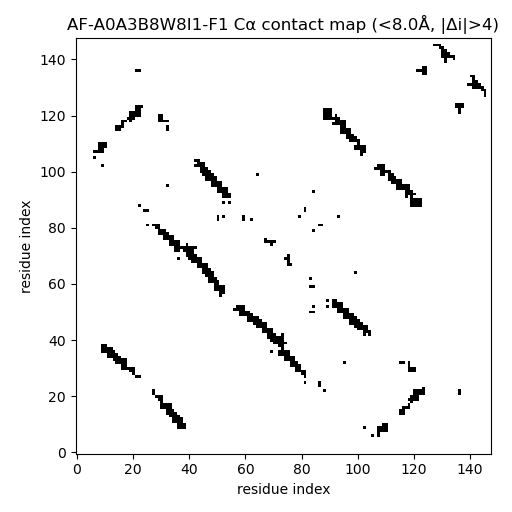A 1
ATOM 744 C C . THR A 1 106 ? -13.406 6.036 19.098 1.00 86.38 106 THR A C 1
ATOM 746 O O . THR A 1 106 ? -13.265 6.029 20.319 1.00 86.38 106 THR A O 1
ATOM 749 N N . GLY A 1 107 ? -12.511 6.604 18.287 1.00 86.69 107 GLY A N 1
ATOM 750 C CA . GLY A 1 107 ? -11.225 7.152 18.719 1.00 86.69 107 GLY A CA 1
ATOM 751 C C . GLY A 1 107 ? -10.171 6.088 19.047 1.00 86.69 107 GLY A C 1
ATOM 752 O O . GLY A 1 107 ? -9.093 6.431 19.531 1.00 86.69 107 GLY A O 1
ATOM 753 N N . CYS A 1 108 ? -10.454 4.804 18.809 1.00 87.19 108 CYS A N 1
ATOM 754 C CA . CYS A 1 108 ? -9.526 3.718 19.108 1.00 87.19 108 CYS A CA 1
ATOM 755 C C . CYS A 1 108 ? -8.453 3.586 18.020 1.00 87.19 108 CYS A C 1
ATOM 757 O O . CYS A 1 108 ? -8.762 3.368 16.845 1.00 87.19 108 CYS A O 1
ATOM 759 N N . SER A 1 109 ? -7.188 3.661 18.429 1.00 88.19 109 SER A N 1
ATOM 760 C CA . SER A 1 109 ? -6.041 3.386 17.560 1.00 88.19 109 SER A CA 1
ATOM 761 C C . SER A 1 109 ? -5.780 1.884 17.444 1.00 88.19 109 SER A C 1
ATOM 763 O O . SER A 1 109 ? -5.843 1.165 18.441 1.00 88.19 109 SER A O 1
ATOM 765 N N . GLY A 1 110 ? -5.456 1.416 16.240 1.00 85.56 110 GLY A N 1
ATOM 766 C CA . GLY A 1 110 ? -4.936 0.065 16.024 1.00 85.56 110 GLY A CA 1
ATOM 767 C C . GLY A 1 110 ? -3.447 -0.044 16.364 1.00 85.56 110 GLY A C 1
ATOM 768 O O . GLY A 1 110 ? -2.755 0.959 16.556 1.00 85.56 110 GLY A O 1
ATOM 769 N N . SER A 1 111 ? -2.950 -1.278 16.443 1.00 87.25 111 SER A N 1
ATOM 770 C CA . SER A 1 111 ? -1.522 -1.547 16.646 1.00 87.25 111 SER A CA 1
ATOM 771 C C . SER A 1 111 ? -0.737 -1.250 15.366 1.00 87.25 111 SER A C 1
ATOM 773 O O . SER A 1 111 ? -1.153 -1.661 14.288 1.00 87.25 111 SER A O 1
ATOM 775 N N . VAL A 1 112 ? 0.378 -0.527 15.480 1.00 90.50 112 VAL A N 1
ATOM 776 C CA . VAL A 1 112 ? 1.253 -0.122 14.365 1.00 90.50 112 VAL A CA 1
ATOM 777 C C . VAL A 1 112 ? 2.729 -0.238 14.782 1.00 90.50 112 VAL A C 1
ATOM 779 O O . VAL A 1 112 ? 3.019 -0.105 15.975 1.00 90.50 112 VAL A O 1
ATOM 782 N N . PRO A 1 113 ? 3.680 -0.436 13.846 1.00 93.00 113 PRO A N 1
ATOM 783 C CA . PRO A 1 113 ? 3.488 -0.541 12.396 1.00 93.00 113 PRO A CA 1
ATOM 784 C C . PRO A 1 113 ? 2.818 -1.853 11.969 1.00 93.00 113 PRO A C 1
ATOM 786 O O . PRO A 1 113 ? 2.994 -2.880 12.617 1.00 93.00 113 PRO A O 1
ATOM 789 N N . ILE A 1 114 ? 2.062 -1.806 10.870 1.00 93.50 114 ILE A N 1
ATOM 790 C CA . ILE A 1 114 ? 1.526 -3.002 10.203 1.00 93.50 114 ILE A CA 1
ATOM 791 C C . ILE A 1 114 ? 2.251 -3.132 8.869 1.00 93.50 114 ILE A C 1
ATOM 793 O O . ILE A 1 114 ? 2.089 -2.284 7.985 1.00 93.50 114 ILE A O 1
ATOM 797 N N . ASP A 1 115 ? 3.044 -4.190 8.742 1.00 94.69 115 ASP A N 1
ATOM 798 C CA . ASP A 1 115 ? 3.727 -4.532 7.502 1.00 94.69 115 ASP A CA 1
ATOM 799 C C . ASP A 1 115 ? 2.739 -5.203 6.551 1.00 94.69 115 ASP A C 1
ATOM 801 O O . ASP A 1 115 ? 2.167 -6.253 6.840 1.00 94.69 115 ASP A O 1
ATOM 805 N N . GLY A 1 116 ? 2.509 -4.547 5.422 1.00 93.69 116 GLY A N 1
ATOM 806 C CA . GLY A 1 116 ? 1.555 -4.963 4.416 1.00 93.69 116 GLY A CA 1
ATOM 807 C C . GLY A 1 116 ? 2.170 -5.703 3.239 1.00 93.69 116 GLY A C 1
ATOM 808 O O . GLY A 1 116 ? 3.337 -6.114 3.273 1.00 93.69 116 GLY A O 1
ATOM 809 N N . PRO A 1 117 ? 1.371 -5.879 2.177 1.00 96.88 117 PRO A N 1
ATOM 810 C CA . PRO A 1 117 ? 1.783 -6.588 0.985 1.00 96.88 117 PRO A CA 1
ATOM 811 C C . PRO A 1 117 ? 2.759 -5.748 0.152 1.00 96.88 117 PRO A C 1
ATOM 813 O O . PRO A 1 117 ? 2.923 -4.539 0.345 1.00 96.88 117 PRO A O 1
ATOM 816 N N . ILE A 1 118 ? 3.379 -6.416 -0.817 1.00 97.31 118 ILE A N 1
ATOM 817 C CA . ILE A 1 118 ? 4.273 -5.813 -1.803 1.00 97.31 118 ILE A CA 1
ATOM 818 C C . ILE A 1 118 ? 3.478 -5.524 -3.079 1.00 97.31 118 ILE A C 1
ATOM 820 O O . ILE A 1 118 ? 2.906 -6.431 -3.681 1.00 97.31 118 ILE A O 1
ATOM 824 N N . LEU A 1 119 ? 3.471 -4.262 -3.503 1.00 96.94 119 LEU A N 1
ATOM 825 C CA . LEU A 1 119 ? 2.824 -3.791 -4.726 1.00 96.94 119 LEU A CA 1
ATOM 826 C C . LEU A 1 119 ? 3.841 -3.774 -5.867 1.00 96.94 119 LEU A C 1
ATOM 828 O O . LEU A 1 119 ? 4.837 -3.054 -5.799 1.00 96.94 119 LEU A O 1
ATOM 832 N N . ILE A 1 120 ? 3.611 -4.575 -6.906 1.00 94.94 120 ILE A N 1
ATOM 833 C CA . ILE A 1 120 ? 4.570 -4.757 -8.003 1.00 94.94 120 ILE A CA 1
ATOM 834 C C . ILE A 1 120 ? 4.129 -3.964 -9.236 1.00 94.94 120 ILE A C 1
ATOM 836 O O . ILE A 1 120 ? 3.049 -4.193 -9.785 1.00 94.94 120 ILE A O 1
ATOM 840 N N . VAL A 1 121 ? 5.012 -3.076 -9.699 1.00 93.31 121 VAL A N 1
ATOM 841 C CA . VAL A 1 121 ? 4.896 -2.378 -10.984 1.00 93.31 121 VA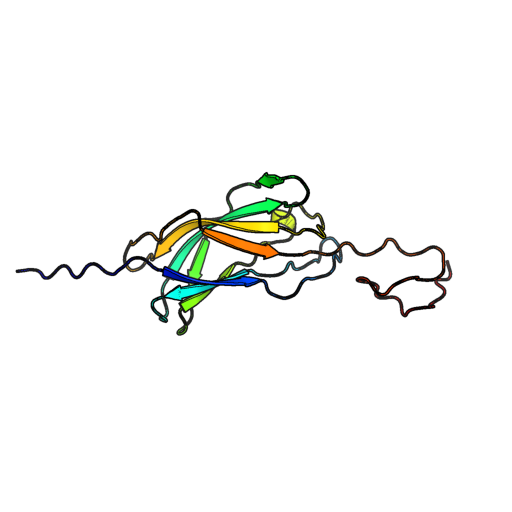L A CA 1
ATOM 842 C C . VAL A 1 121 ? 6.046 -2.847 -11.864 1.00 93.31 121 VAL A C 1
ATOM 844 O O . VAL A 1 121 ? 7.202 -2.486 -11.647 1.00 93.31 121 VAL A O 1
ATOM 847 N N . ASN A 1 122 ? 5.740 -3.679 -12.851 1.00 90.62 122 ASN A N 1
ATOM 848 C CA . ASN A 1 122 ? 6.742 -4.238 -13.743 1.00 90.62 122 ASN A CA 1
ATOM 849 C C . ASN A 1 122 ? 7.163 -3.202 -14.795 1.00 90.62 122 ASN A C 1
ATOM 851 O O . ASN A 1 122 ? 6.293 -2.629 -15.455 1.00 90.62 122 ASN A O 1
ATOM 855 N N . PRO A 1 123 ? 8.471 -2.988 -15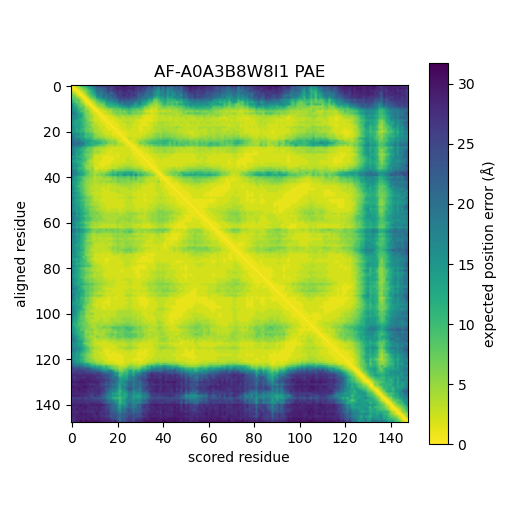.019 1.00 85.56 123 PRO A N 1
ATOM 856 C CA . PRO A 1 123 ? 8.924 -2.136 -16.104 1.00 85.56 123 PRO A CA 1
ATOM 857 C C . PRO A 1 123 ? 8.489 -2.740 -17.439 1.00 85.56 123 PRO A C 1
ATOM 859 O O . PRO A 1 123 ? 8.613 -3.948 -17.666 1.00 85.56 123 PRO A O 1
ATOM 862 N N . ARG A 1 124 ? 8.020 -1.895 -18.355 1.00 76.88 124 ARG A N 1
ATOM 863 C CA . ARG A 1 124 ? 7.853 -2.308 -19.745 1.00 76.88 124 ARG A CA 1
ATOM 864 C C . ARG A 1 124 ? 9.245 -2.470 -20.373 1.00 76.88 124 ARG A C 1
ATOM 866 O O . ARG A 1 124 ? 10.077 -1.571 -20.225 1.00 76.88 124 ARG A O 1
ATOM 873 N N . PRO A 1 125 ? 9.529 -3.578 -21.082 1.00 66.06 125 PRO A N 1
ATOM 874 C CA . PRO A 1 125 ? 10.747 -3.673 -21.872 1.00 66.06 125 PRO A CA 1
ATOM 875 C C . PRO A 1 125 ? 10.842 -2.475 -22.818 1.00 66.06 125 PRO A C 1
ATOM 877 O O . PRO A 1 125 ? 9.845 -2.094 -23.437 1.00 66.06 125 PRO A O 1
ATOM 880 N N . ALA A 1 126 ? 12.034 -1.887 -22.947 1.00 62.00 126 ALA A N 1
ATOM 881 C CA . ALA A 1 126 ? 12.278 -0.907 -24.000 1.00 62.00 126 ALA A CA 1
ATOM 882 C C . ALA A 1 126 ? 11.851 -1.509 -25.347 1.00 62.00 126 ALA A C 1
ATOM 884 O O . ALA A 1 126 ? 12.037 -2.711 -25.552 1.00 62.00 126 ALA A O 1
ATOM 885 N N . VAL A 1 127 ? 11.265 -0.694 -26.236 1.00 58.69 127 VAL A N 1
ATOM 886 C CA . VAL A 1 127 ? 10.837 -1.140 -27.573 1.00 58.69 127 VAL A CA 1
ATOM 887 C C . VAL A 1 127 ? 11.987 -1.928 -28.204 1.00 58.69 127 VAL A C 1
ATOM 889 O O . VAL A 1 127 ? 13.051 -1.348 -28.436 1.00 58.69 127 VAL A O 1
ATOM 892 N N . PRO A 1 128 ? 11.828 -3.243 -28.435 1.00 51.16 128 PRO A N 1
ATOM 893 C CA . PRO A 1 128 ? 12.914 -4.037 -28.973 1.00 51.16 128 PRO A CA 1
ATOM 894 C C . PRO A 1 128 ? 13.241 -3.544 -30.382 1.00 51.16 128 PRO A C 1
ATOM 896 O O . PRO A 1 128 ? 12.354 -3.444 -31.225 1.00 51.16 128 PRO A O 1
ATOM 899 N N . THR A 1 129 ? 14.515 -3.285 -30.672 1.00 54.34 129 THR A N 1
ATOM 900 C CA . THR A 1 129 ? 14.999 -3.074 -32.050 1.00 54.34 129 THR A CA 1
ATOM 901 C C . THR A 1 129 ? 15.178 -4.402 -32.808 1.00 54.34 129 THR A C 1
ATOM 903 O O . THR A 1 129 ? 15.792 -4.439 -33.871 1.00 54.34 129 THR A O 1
ATOM 906 N N . GLY A 1 130 ? 14.650 -5.508 -32.267 1.00 56.53 130 GLY A N 1
ATOM 907 C CA . GLY A 1 130 ? 14.762 -6.869 -32.792 1.00 56.53 130 GLY A CA 1
ATOM 908 C C . GLY A 1 130 ? 13.642 -7.782 -32.276 1.00 56.53 130 GLY A C 1
ATOM 909 O O . GLY A 1 130 ? 12.700 -7.321 -31.638 1.00 56.53 130 GLY A O 1
ATOM 910 N N . ALA A 1 131 ? 13.723 -9.085 -32.563 1.00 50.56 131 ALA A N 1
ATOM 911 C CA . ALA A 1 131 ? 12.669 -10.043 -32.215 1.00 50.56 131 ALA A CA 1
ATOM 912 C C . ALA A 1 131 ? 12.387 -10.088 -30.697 1.00 50.56 131 ALA A C 1
ATOM 914 O O . ALA A 1 131 ? 13.300 -10.234 -29.883 1.00 50.56 131 ALA A O 1
ATOM 915 N N . VAL A 1 132 ? 11.109 -9.974 -30.317 1.00 54.75 132 VAL A N 1
ATOM 916 C CA . VAL A 1 132 ? 10.659 -9.943 -28.915 1.00 54.75 132 VAL A CA 1
ATOM 917 C C . VAL A 1 132 ? 10.802 -11.331 -28.279 1.00 54.75 132 VAL A C 1
ATOM 919 O O . VAL A 1 132 ? 10.016 -12.234 -28.564 1.00 54.75 132 VAL A O 1
ATOM 922 N N . GLY A 1 133 ? 11.814 -11.501 -27.423 1.00 52.19 133 GLY A N 1
ATOM 923 C CA . GLY A 1 133 ? 12.193 -12.794 -26.836 1.00 52.19 133 GLY A CA 1
ATOM 924 C C . GLY A 1 133 ? 11.342 -13.289 -25.658 1.00 52.19 133 GLY A C 1
ATOM 925 O O . GLY A 1 133 ? 11.478 -14.448 -25.282 1.00 52.19 133 GLY A O 1
ATOM 926 N N . ALA A 1 134 ? 10.464 -12.467 -25.073 1.00 48.19 134 ALA A N 1
ATOM 927 C CA . ALA A 1 134 ? 9.566 -12.898 -23.998 1.00 48.19 134 ALA A CA 1
ATOM 928 C C . ALA A 1 134 ? 8.369 -11.951 -23.824 1.00 48.19 134 ALA A C 1
ATOM 930 O O . ALA A 1 134 ? 8.501 -10.737 -23.970 1.00 48.19 134 ALA A O 1
ATOM 931 N N . ILE A 1 135 ? 7.213 -12.517 -23.467 1.00 49.22 135 ILE A N 1
ATOM 932 C CA . ILE A 1 135 ? 6.002 -11.779 -23.091 1.00 49.22 135 ILE A CA 1
ATOM 933 C C . ILE A 1 135 ? 6.189 -11.284 -21.651 1.00 49.22 135 ILE A C 1
ATOM 935 O O . ILE A 1 135 ? 5.843 -11.973 -20.697 1.00 49.22 135 ILE A O 1
ATOM 939 N N . ALA A 1 136 ? 6.767 -10.101 -21.483 1.00 53.22 136 ALA A N 1
ATOM 940 C CA . ALA A 1 136 ? 6.709 -9.356 -20.229 1.00 53.22 136 ALA A CA 1
ATOM 941 C C . ALA A 1 136 ? 6.228 -7.947 -20.557 1.00 53.22 136 ALA A C 1
ATOM 943 O O . ALA A 1 136 ? 6.884 -7.258 -21.333 1.00 53.22 136 ALA A O 1
ATOM 944 N N . CYS A 1 137 ? 5.054 -7.566 -20.035 1.00 60.69 137 CYS A N 1
ATOM 945 C CA . CYS A 1 137 ? 4.414 -6.256 -20.225 1.00 60.69 137 CYS A CA 1
ATOM 946 C C . CYS A 1 137 ? 4.483 -5.684 -21.656 1.00 60.69 137 CYS A C 1
ATOM 948 O O . CYS A 1 137 ? 4.471 -4.472 -21.856 1.00 60.69 137 CYS A O 1
ATOM 950 N N . SER A 1 138 ? 4.587 -6.546 -22.671 1.00 52.84 138 SER A N 1
ATOM 951 C CA . SER A 1 138 ? 4.773 -6.138 -24.054 1.00 52.84 138 SER A CA 1
ATOM 952 C C . SER A 1 138 ? 3.410 -6.061 -24.727 1.00 52.84 138 SER A C 1
ATOM 954 O O . SER A 1 138 ? 2.713 -7.066 -24.832 1.00 52.84 138 SER A O 1
ATOM 956 N N . SER A 1 139 ? 3.044 -4.891 -25.254 1.00 55.06 139 SER A N 1
ATOM 957 C CA . SER A 1 139 ? 1.890 -4.773 -26.161 1.00 55.06 139 SER A CA 1
ATOM 958 C C . SER A 1 139 ? 2.165 -5.364 -27.552 1.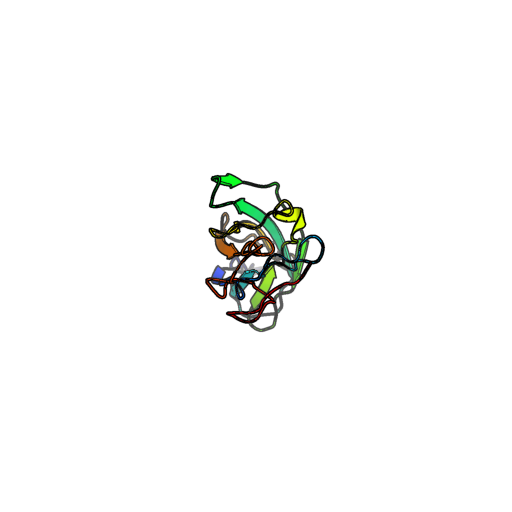00 55.06 139 SER A C 1
ATOM 960 O O . SER A 1 139 ? 1.271 -5.405 -28.391 1.00 55.06 139 SER A O 1
ATOM 962 N N . ALA A 1 140 ? 3.405 -5.791 -27.817 1.00 51.66 140 ALA A N 1
ATOM 963 C CA . ALA A 1 140 ? 3.787 -6.493 -29.032 1.00 51.66 140 ALA A CA 1
ATOM 964 C C . ALA A 1 140 ? 3.503 -7.995 -28.897 1.00 51.66 140 ALA A C 1
ATOM 966 O O . ALA A 1 140 ? 3.853 -8.614 -27.889 1.00 51.66 140 ALA A O 1
ATOM 967 N N . LEU A 1 141 ? 2.903 -8.584 -29.935 1.00 48.56 141 LEU A N 1
ATOM 968 C CA . LEU A 1 141 ? 2.805 -10.036 -30.065 1.00 48.56 141 LEU A CA 1
ATOM 969 C C . LEU A 1 141 ? 4.219 -10.631 -30.139 1.00 48.56 141 LEU A C 1
ATOM 971 O O . LEU A 1 141 ? 5.116 -10.045 -30.752 1.00 48.56 141 LEU A O 1
ATOM 975 N N . SER A 1 142 ? 4.421 -11.802 -29.532 1.00 47.28 142 SER A N 1
ATOM 976 C CA . SER A 1 142 ? 5.668 -12.555 -29.698 1.00 47.28 142 SER A CA 1
ATOM 977 C C . SER A 1 142 ? 5.963 -12.739 -31.194 1.00 47.28 142 SER A C 1
ATOM 979 O O . SER A 1 142 ? 5.078 -13.115 -31.960 1.00 47.28 142 SER A O 1
ATOM 981 N N . GLY A 1 143 ? 7.187 -12.413 -31.620 1.00 48.00 143 GLY A N 1
ATOM 982 C CA . GLY A 1 143 ? 7.601 -12.499 -33.026 1.00 48.00 143 GLY A CA 1
ATOM 983 C C . GLY A 1 143 ? 7.189 -11.329 -33.934 1.00 48.00 143 GLY A C 1
ATOM 984 O O . GLY A 1 143 ? 7.462 -11.391 -35.130 1.00 48.00 143 GLY A O 1
ATOM 985 N N . ALA A 1 144 ? 6.577 -10.257 -33.417 1.00 48.22 144 ALA A N 1
ATOM 986 C CA . ALA A 1 144 ? 6.268 -9.080 -34.229 1.00 48.22 144 ALA A CA 1
ATOM 987 C C . ALA A 1 144 ? 7.545 -8.332 -34.665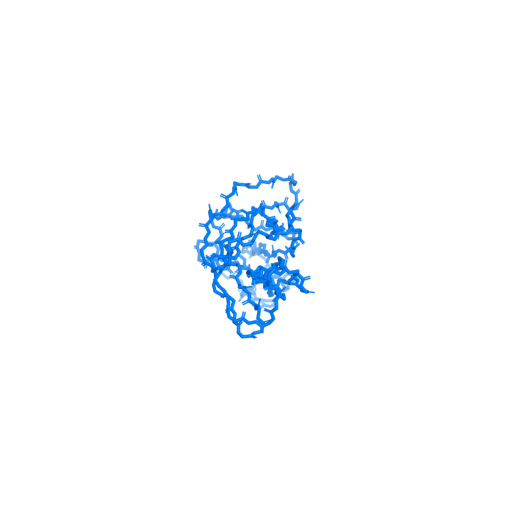 1.00 48.22 144 ALA A C 1
ATOM 989 O O . ALA A 1 144 ? 8.359 -7.930 -33.833 1.00 48.22 144 ALA A O 1
ATOM 990 N N . THR A 1 145 ? 7.703 -8.107 -35.971 1.00 43.06 145 THR A N 1
ATOM 991 C CA . THR A 1 145 ? 8.688 -7.166 -36.523 1.00 43.06 145 THR A CA 1
ATOM 992 C C . THR A 1 145 ? 8.158 -5.741 -36.394 1.00 43.06 145 THR A C 1
ATOM 994 O O . THR A 1 145 ? 7.123 -5.416 -36.975 1.00 43.06 145 THR A O 1
ATOM 997 N N . VAL A 1 146 ? 8.868 -4.887 -35.655 1.00 44.94 146 VAL A N 1
ATOM 998 C CA . VAL A 1 146 ? 8.589 -3.446 -35.588 1.00 44.94 146 VAL A CA 1
ATOM 999 C C . VAL A 1 146 ? 9.401 -2.764 -36.690 1.00 44.94 146 VAL A C 1
ATOM 1001 O O . VAL A 1 146 ? 10.629 -2.809 -36.662 1.00 44.94 146 VAL A O 1
ATOM 1004 N N . SER A 1 147 ? 8.723 -2.185 -37.682 1.00 35.88 147 SER A N 1
ATOM 1005 C CA . SER A 1 147 ? 9.366 -1.402 -38.744 1.00 35.88 147 SER A CA 1
ATOM 1006 C C . SER A 1 147 ? 9.444 0.063 -38.311 1.00 35.88 147 SER A C 1
ATOM 1008 O O . SER A 1 147 ? 8.426 0.619 -37.897 1.00 35.88 147 SER A O 1
ATOM 1010 N N . VAL A 1 148 ? 10.643 0.651 -38.379 1.00 43.12 148 VAL A N 1
ATOM 1011 C CA . VAL A 1 148 ? 10.872 2.109 -38.300 1.00 43.12 148 VAL A CA 1
ATOM 1012 C C . VAL A 1 148 ? 10.490 2.795 -39.601 1.00 43.12 148 VAL A C 1
ATOM 1014 O O . VAL A 1 148 ? 10.670 2.160 -40.667 1.00 43.12 148 VAL A O 1
#

Radius of gyration: 19.6 Å; Cα contacts (8 Å, |Δi|>4): 348; chains: 1; bounding box: 39×24×76 Å

Solvent-accessible surface area (backbone atoms only — not comparable to full-atom values): 8472 Å² total; per-residue (Å²): 135,86,84,79,75,79,74,77,50,52,43,80,77,47,58,42,51,52,70,69,34,56,46,68,63,97,74,34,71,52,32,36,39,40,39,29,28,43,71,58,34,68,46,48,31,40,38,23,30,29,43,32,34,55,85,76,70,49,70,49,69,77,45,65,76,40,83,42,64,23,37,67,69,12,39,33,77,49,70,62,52,37,67,77,62,66,71,56,61,32,83,71,11,33,30,38,34,36,66,40,42,28,34,69,84,80,68,38,54,37,84,63,74,39,85,46,34,58,34,28,29,32,61,41,66,73,84,63,96,54,75,50,88,66,94,50,68,53,93,64,59,80,68,50,83,81,81,132

Nearest PDB structures (foldseek):
  4cu6-assembly1_A  TM=4.264E-01  e=7.905E-02  Streptococcus pneumoniae TIGR4
  3f65-assembly7_G  TM=3.803E-01  e=6.037E-02  Escherichia coli
  2n59-assembly1_A  TM=4.430E-01  e=3.212E-01  Rhodopseudomonas palustris DX-1
  3fq4-assembly2_B  TM=3.845E-01  e=2.589E-01  Homo sapiens
  2lt9-assembly1_A  TM=3.438E-01  e=1.682E-01  Mus musculus

Mean predicted aligned error: 8.87 Å

Secondary structure (DSSP, 8-state):
-----PPPPPEEEEEEE---EE--GGG--PPPEEEEEES-S--EEEEEEEEEETTTTEE---EEEEEEE--TT-EEEE---TTTTTS--EEEEEEEEEEEEEETTT-PBPP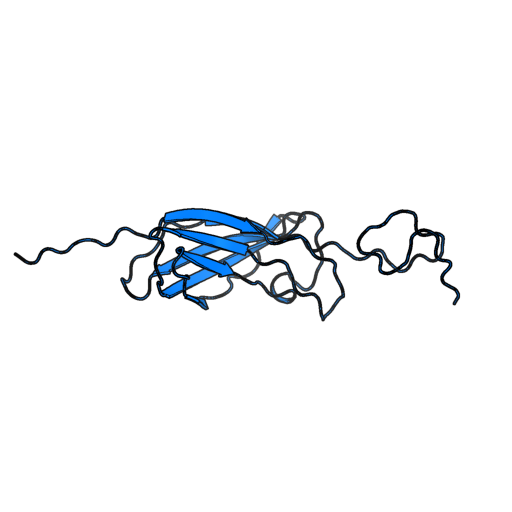S-EEEEEEEEEPPPP--SS---S-SS-SSPTT-----